Protein AF-X0UXX0-F1 (afdb_monomer)

Nearest PDB structures (foldseek):
  7aoi-assembly1_AY  TM=4.710E-01  e=1.201E+00  Trypanosoma brucei
  7vww-assembly2_C  TM=5.698E-01  e=2.990E+00  Dioscoreophyllum cumminsii
  5yzg-assembly1_Y  TM=6.070E-01  e=7.912E+00  Homo sapiens
  3tdg-assembly1_A-2  TM=4.576E-01  e=7.445E+00  Helicobacter pylori

Radius of gyration: 11.6 Å; Cα contacts (8 Å, |Δi|>4): 79; chai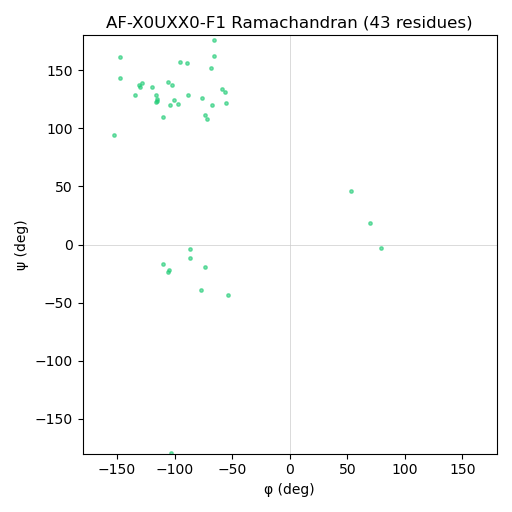ns: 1; bounding box: 21×20×32 Å

Mean predicted aligned error: 3.92 Å

pLDDT: mean 91.43, std 9.54, range [50.16, 98.31]

Foldseek 3Di:
DAFPDDDDFWTKDWDQDPDPRDIWIWIAGPVPRDIDIGPDDDDDD

Structure (mmCIF, N/CA/C/O backbone):
data_AF-X0UXX0-F1
#
_entry.id   AF-X0UXX0-F1
#
loop_
_atom_site.group_PDB
_atom_site.id
_atom_site.type_symbol
_atom_site.label_atom_id
_atom_site.label_alt_id
_atom_site.label_comp_id
_atom_site.label_asym_id
_atom_site.label_entity_id
_atom_site.label_seq_id
_atom_site.pdbx_PDB_ins_code
_atom_site.Cartn_x
_atom_site.Cartn_y
_atom_site.Cartn_z
_atom_site.occupancy
_atom_site.B_iso_or_equiv
_atom_site.auth_seq_id
_atom_site.auth_comp_id
_atom_site.auth_asym_id
_atom_site.auth_atom_id
_atom_site.pdbx_PDB_model_num
ATOM 1 N N . MET A 1 1 ? 7.966 -2.023 -0.613 1.00 83.06 1 MET A N 1
ATOM 2 C CA . MET A 1 1 ? 6.798 -1.315 -0.063 1.00 83.06 1 MET A CA 1
ATOM 3 C C . MET A 1 1 ? 7.286 -0.371 1.021 1.00 83.06 1 MET A C 1
ATOM 5 O O . MET A 1 1 ? 8.101 -0.793 1.834 1.00 83.06 1 MET A O 1
ATOM 9 N N . THR A 1 2 ? 6.880 0.894 0.983 1.00 95.56 2 THR A N 1
ATOM 10 C CA . THR A 1 2 ? 7.392 1.948 1.872 1.00 95.56 2 THR A CA 1
ATOM 11 C C . THR A 1 2 ? 6.224 2.754 2.419 1.00 95.56 2 THR A C 1
ATOM 13 O O . THR A 1 2 ? 5.405 3.227 1.636 1.00 95.56 2 THR A O 1
ATOM 16 N N . ILE A 1 3 ? 6.150 2.936 3.739 1.00 96.44 3 ILE A N 1
ATOM 17 C CA . ILE A 1 3 ? 5.165 3.837 4.351 1.00 96.44 3 ILE A CA 1
ATOM 18 C C . ILE A 1 3 ? 5.538 5.267 3.956 1.00 96.44 3 ILE A C 1
ATOM 20 O O . ILE A 1 3 ? 6.643 5.714 4.262 1.00 96.44 3 ILE A O 1
ATOM 24 N N . VAL A 1 4 ? 4.634 5.958 3.264 1.00 96.25 4 VAL A N 1
ATOM 25 C CA . VAL A 1 4 ? 4.831 7.356 2.841 1.00 96.25 4 VAL A CA 1
ATOM 26 C C . VAL A 1 4 ? 4.004 8.334 3.663 1.00 96.25 4 VAL A C 1
ATOM 28 O O . VAL A 1 4 ? 4.394 9.487 3.775 1.00 96.25 4 VAL A O 1
ATOM 31 N N . GLU A 1 5 ? 2.908 7.867 4.262 1.00 95.12 5 GLU A N 1
ATOM 32 C CA . GLU A 1 5 ? 2.093 8.643 5.194 1.00 95.12 5 GLU A CA 1
ATOM 33 C C . GLU A 1 5 ? 1.490 7.715 6.250 1.00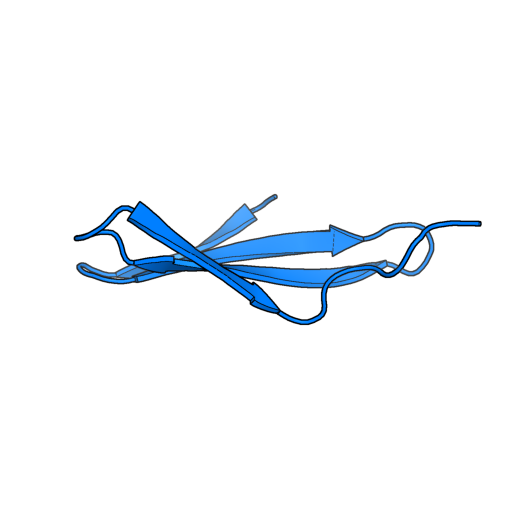 95.12 5 GLU A C 1
ATOM 35 O O . GLU A 1 5 ? 1.119 6.571 5.953 1.00 95.12 5 GLU A O 1
ATOM 40 N N . LYS A 1 6 ? 1.393 8.196 7.490 1.00 92.50 6 LYS A N 1
ATOM 41 C CA . LYS A 1 6 ? 0.800 7.444 8.591 1.00 92.50 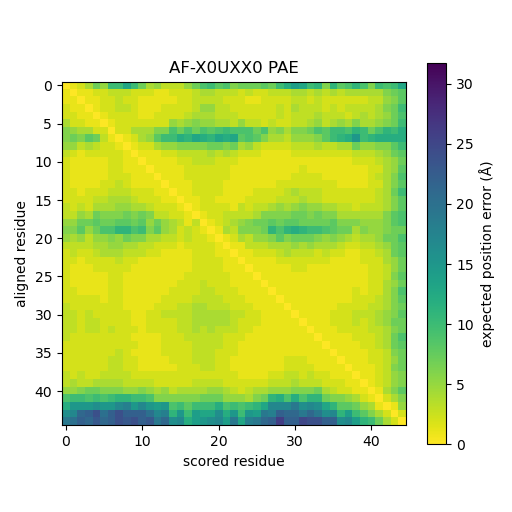6 LYS A CA 1
ATOM 42 C C . LYS A 1 6 ? 0.220 8.395 9.625 1.00 92.50 6 LYS A C 1
ATOM 44 O O . LYS A 1 6 ? 0.884 8.766 10.592 1.00 92.50 6 LYS A O 1
ATOM 49 N N . GLU A 1 7 ? -1.069 8.663 9.477 1.00 90.19 7 GLU A N 1
ATOM 50 C CA . GLU A 1 7 ? -1.858 9.372 10.475 1.00 90.19 7 GLU A CA 1
ATOM 51 C C . GLU A 1 7 ? -2.751 8.406 11.272 1.00 90.19 7 GLU A C 1
ATOM 53 O O . GLU A 1 7 ? -2.732 7.179 11.104 1.00 90.19 7 GLU A O 1
ATOM 58 N N . ASN A 1 8 ? -3.524 8.954 12.212 1.00 85.62 8 ASN A N 1
ATOM 59 C CA . ASN A 1 8 ? -4.277 8.174 13.195 1.00 85.62 8 ASN A CA 1
ATOM 60 C C . ASN A 1 8 ? -5.175 7.101 12.555 1.00 85.62 8 ASN A C 1
ATOM 62 O O . ASN A 1 8 ? -5.155 5.956 13.005 1.00 85.62 8 ASN A O 1
ATOM 66 N N . ASN A 1 9 ? -5.883 7.432 11.472 1.00 93.88 9 ASN A N 1
ATOM 67 C CA . ASN A 1 9 ? -6.887 6.543 10.877 1.00 93.88 9 ASN A CA 1
ATOM 68 C C . ASN A 1 9 ? -6.493 5.961 9.513 1.00 93.88 9 ASN A C 1
ATOM 70 O O . ASN A 1 9 ? -7.096 4.974 9.095 1.00 93.88 9 ASN A O 1
ATOM 74 N N . ILE A 1 10 ? -5.491 6.530 8.838 1.00 96.94 10 ILE A N 1
ATOM 75 C CA . ILE A 1 10 ? -5.083 6.140 7.483 1.00 96.94 10 ILE A CA 1
ATOM 76 C C . ILE A 1 10 ? -3.572 5.909 7.439 1.00 96.94 10 ILE A C 1
ATOM 78 O O . ILE A 1 10 ? -2.796 6.702 7.969 1.00 96.94 10 ILE A O 1
ATOM 82 N N . GLN A 1 11 ? -3.161 4.824 6.788 1.00 97.94 11 GLN A N 1
ATOM 83 C CA . GLN A 1 11 ? -1.775 4.573 6.394 1.00 97.94 11 GLN A CA 1
ATOM 84 C C . GLN A 1 11 ? -1.711 4.455 4.874 1.00 97.94 11 GLN A C 1
ATOM 86 O O . GLN A 1 11 ? -2.553 3.785 4.276 1.00 97.94 11 GLN A O 1
ATOM 91 N N . ILE A 1 12 ? -0.721 5.101 4.262 1.00 97.75 12 ILE A N 1
ATOM 92 C CA . ILE A 1 12 ? -0.461 5.008 2.826 1.00 97.75 12 ILE A CA 1
ATOM 93 C C . ILE A 1 12 ? 0.896 4.353 2.630 1.00 97.75 12 ILE A C 1
ATOM 95 O O . ILE A 1 12 ? 1.922 4.814 3.141 1.00 97.75 12 ILE A O 1
ATOM 99 N N . GLU A 1 13 ? 0.900 3.286 1.848 1.00 97.69 13 GLU A N 1
ATOM 100 C CA . GLU A 1 13 ? 2.099 2.558 1.476 1.00 97.69 13 GLU A CA 1
ATOM 101 C C . GLU A 1 13 ? 2.320 2.639 -0.028 1.00 97.69 13 GLU A C 1
ATOM 103 O O . GLU A 1 13 ? 1.433 2.323 -0.815 1.00 97.69 13 GLU A O 1
ATOM 108 N N . ARG A 1 14 ? 3.525 3.035 -0.433 1.00 96.56 14 ARG A N 1
ATOM 109 C CA . ARG A 1 14 ? 3.957 3.040 -1.828 1.00 96.56 14 ARG A CA 1
ATOM 110 C C . ARG A 1 14 ? 4.573 1.694 -2.193 1.00 96.56 14 ARG A C 1
ATOM 112 O O . ARG A 1 14 ? 5.508 1.224 -1.532 1.00 96.56 14 ARG A O 1
ATOM 119 N N . LEU A 1 15 ? 4.097 1.111 -3.282 1.00 94.12 15 LEU A N 1
ATOM 120 C CA . LEU A 1 15 ? 4.690 -0.024 -3.970 1.00 94.12 15 LEU A CA 1
ATOM 121 C C . LEU A 1 15 ? 5.255 0.463 -5.304 1.00 94.12 15 LEU A C 1
ATOM 123 O O . LEU A 1 15 ? 4.513 0.798 -6.217 1.00 94.12 15 LEU A O 1
ATOM 127 N N . GLU A 1 16 ? 6.576 0.486 -5.417 1.00 92.94 16 GLU A N 1
ATOM 128 C CA . GLU A 1 16 ? 7.224 0.702 -6.707 1.00 92.94 16 GLU A CA 1
ATOM 129 C C . GLU A 1 16 ? 7.143 -0.597 -7.522 1.00 92.94 16 GLU A C 1
ATOM 131 O O . GLU A 1 16 ? 7.500 -1.669 -7.027 1.00 92.94 16 GLU A O 1
ATOM 136 N N . THR A 1 17 ? 6.623 -0.513 -8.743 1.00 89.44 17 THR A N 1
ATOM 137 C CA . THR A 1 17 ? 6.370 -1.653 -9.628 1.00 89.44 17 THR A CA 1
ATOM 138 C C . THR A 1 17 ? 7.452 -1.761 -10.700 1.00 89.44 17 THR A C 1
ATOM 140 O O . THR A 1 17 ? 7.832 -0.767 -11.321 1.00 89.44 17 THR A O 1
ATOM 143 N N . ALA A 1 18 ? 7.906 -2.981 -10.968 1.00 85.56 18 ALA A N 1
ATOM 144 C CA . ALA A 1 18 ? 8.834 -3.286 -12.054 1.00 85.56 18 ALA A CA 1
ATOM 145 C C . ALA A 1 18 ? 8.082 -3.609 -13.367 1.00 85.56 18 ALA A C 1
ATOM 147 O O . ALA A 1 18 ? 6.930 -4.038 -13.307 1.00 85.56 18 ALA A O 1
ATOM 148 N N . PRO A 1 19 ? 8.714 -3.446 -14.547 1.00 87.06 19 PRO A N 1
ATOM 149 C CA . PRO A 1 19 ? 10.076 -2.939 -14.760 1.00 87.06 19 PRO A CA 1
ATOM 150 C C . PRO A 1 19 ? 10.167 -1.408 -14.866 1.00 87.06 19 PRO A C 1
ATOM 152 O O . PRO A 1 19 ? 11.266 -0.866 -14.848 1.00 87.06 19 PRO A O 1
ATOM 155 N N . PHE A 1 20 ? 9.040 -0.707 -14.988 1.00 84.81 20 PHE A N 1
ATOM 156 C CA . PHE A 1 20 ? 9.024 0.710 -15.371 1.00 84.81 20 PHE A CA 1
ATOM 157 C C . PHE A 1 20 ? 9.179 1.696 -14.204 1.00 84.81 20 PHE A C 1
ATOM 159 O O . PHE A 1 20 ? 9.253 2.898 -14.440 1.00 84.81 20 PHE A O 1
ATOM 166 N N . GLY A 1 21 ? 9.227 1.218 -12.956 1.00 87.12 21 GLY A N 1
ATOM 167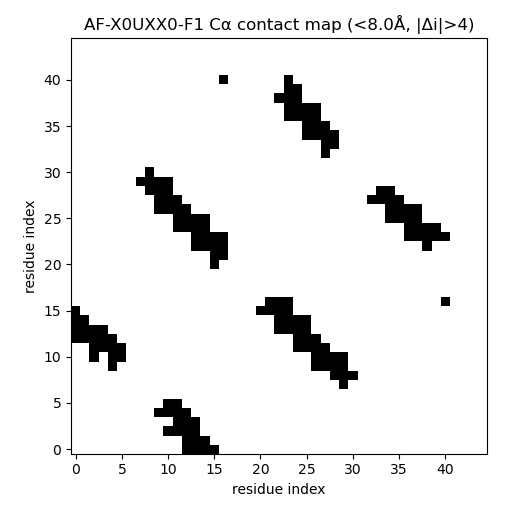 C CA . GLY A 1 21 ? 9.364 2.076 -11.774 1.00 87.12 21 GLY A CA 1
ATOM 168 C C . GLY A 1 21 ? 8.122 2.925 -11.481 1.00 87.12 21 GLY A C 1
ATOM 169 O O . GLY A 1 21 ? 8.214 3.935 -10.784 1.00 87.12 21 GLY A O 1
ATOM 170 N N . THR A 1 22 ? 6.960 2.553 -12.030 1.00 90.81 22 THR A N 1
ATOM 171 C CA . THR A 1 22 ? 5.669 3.177 -11.701 1.00 90.81 22 THR A CA 1
ATOM 172 C C . THR A 1 22 ? 5.287 2.898 -10.246 1.00 90.81 22 THR A C 1
ATOM 174 O O . THR A 1 22 ? 5.853 2.013 -9.606 1.00 90.81 22 THR A O 1
ATOM 177 N N . ASN A 1 23 ? 4.356 3.671 -9.688 1.00 94.62 23 ASN A N 1
ATOM 178 C CA . ASN A 1 23 ? 3.968 3.535 -8.287 1.00 94.62 23 ASN A CA 1
ATOM 179 C C . ASN A 1 23 ? 2.517 3.092 -8.180 1.00 94.62 23 ASN A C 1
ATOM 181 O O . ASN A 1 23 ? 1.628 3.812 -8.613 1.00 94.62 23 ASN A O 1
ATOM 185 N N . ALA A 1 24 ? 2.300 1.977 -7.499 1.00 95.75 24 ALA A N 1
ATOM 186 C CA . ALA A 1 24 ? 1.015 1.630 -6.924 1.00 95.75 24 ALA A CA 1
ATOM 187 C C . ALA A 1 24 ? 0.975 2.072 -5.453 1.00 95.75 24 ALA A C 1
ATOM 189 O O . ALA A 1 24 ? 2.015 2.201 -4.794 1.00 95.75 24 ALA A O 1
ATOM 190 N N . TYR A 1 25 ? -0.222 2.275 -4.911 1.00 97.06 25 TYR A N 1
ATOM 191 C CA . TYR A 1 25 ? -0.400 2.669 -3.514 1.00 97.06 25 TYR A CA 1
ATOM 192 C C . TYR A 1 25 ? -1.436 1.801 -2.823 1.00 97.06 25 TYR A C 1
ATOM 194 O O . TYR A 1 25 ? -2.508 1.559 -3.368 1.00 97.06 25 TYR A O 1
ATOM 202 N N . ILE A 1 26 ? -1.142 1.385 -1.596 1.00 97.50 26 ILE A N 1
ATOM 203 C CA . ILE A 1 26 ? -2.129 0.767 -0.712 1.00 97.50 26 IL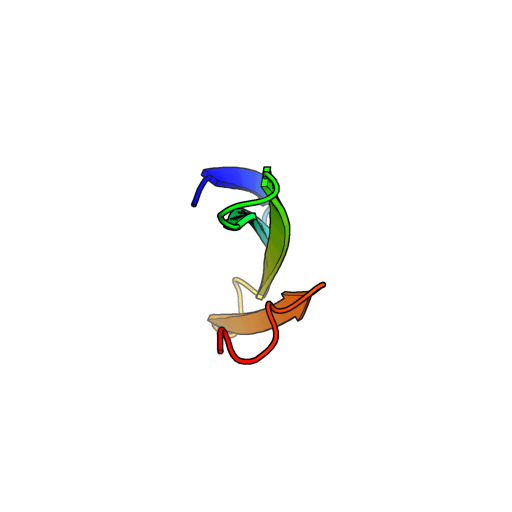E A CA 1
ATOM 204 C C . ILE A 1 26 ? -2.533 1.793 0.334 1.00 97.50 26 ILE A C 1
ATOM 206 O O . ILE A 1 26 ? -1.694 2.277 1.094 1.00 97.50 26 ILE A O 1
ATOM 210 N N . ILE A 1 27 ? -3.823 2.122 0.364 1.00 97.69 27 ILE A N 1
ATOM 211 C CA . ILE A 1 27 ? -4.421 2.943 1.417 1.00 97.69 27 ILE A CA 1
ATOM 212 C C . ILE A 1 27 ? -5.128 2.009 2.388 1.00 97.69 27 ILE A C 1
ATOM 214 O O . ILE A 1 27 ? -5.996 1.239 1.983 1.00 97.69 27 ILE A O 1
ATOM 218 N N . ILE A 1 28 ? -4.761 2.090 3.664 1.00 98.12 28 ILE A N 1
ATOM 219 C CA . ILE A 1 28 ? -5.242 1.203 4.722 1.00 98.12 28 ILE A CA 1
ATOM 220 C C . ILE A 1 28 ? -6.026 2.028 5.742 1.00 98.12 28 ILE A C 1
ATOM 222 O O . ILE A 1 28 ? -5.478 2.948 6.359 1.00 98.12 28 ILE A O 1
ATOM 226 N N . CYS A 1 29 ? -7.290 1.667 5.963 1.00 97.75 29 CYS A N 1
ATOM 227 C CA . CYS A 1 29 ? -8.063 2.120 7.112 1.00 97.75 29 CYS A CA 1
ATOM 228 C C . CYS A 1 29 ? -7.556 1.395 8.358 1.00 97.75 29 CYS A C 1
ATOM 230 O O . CYS A 1 29 ? -7.754 0.195 8.527 1.00 97.75 29 CYS A O 1
ATOM 232 N N . ARG A 1 30 ? -6.908 2.116 9.270 1.00 96.00 30 ARG A N 1
ATOM 233 C CA . ARG A 1 30 ? -6.295 1.509 10.462 1.00 96.00 30 ARG A CA 1
ATOM 234 C C . ARG A 1 30 ? -7.316 1.069 11.512 1.00 96.00 30 ARG A C 1
ATOM 236 O O . ARG A 1 30 ? -6.976 0.260 12.369 1.00 96.00 30 ARG A O 1
ATOM 243 N N . ALA A 1 31 ? -8.537 1.602 11.455 1.00 96.12 31 ALA A N 1
ATOM 244 C CA . ALA A 1 31 ? -9.613 1.241 12.373 1.00 96.12 31 ALA A CA 1
ATOM 245 C C . ALA A 1 31 ? -10.251 -0.113 12.021 1.00 96.12 31 ALA A C 1
ATOM 247 O O . ALA A 1 31 ? -10.571 -0.882 12.923 1.00 96.12 31 ALA A O 1
ATOM 248 N N . THR A 1 32 ? -10.428 -0.401 10.726 1.00 97.06 32 THR A N 1
ATOM 249 C CA . THR A 1 32 ? -11.092 -1.630 10.249 1.00 97.06 32 THR A CA 1
ATOM 250 C C . THR A 1 32 ? -10.117 -2.661 9.686 1.00 97.06 32 THR A C 1
ATOM 252 O O . THR A 1 32 ? -10.442 -3.842 9.631 1.00 97.06 32 THR A O 1
ATOM 255 N N . GLY A 1 33 ? -8.922 -2.233 9.273 1.00 96.06 33 GLY A N 1
ATOM 256 C CA . GLY A 1 33 ? -7.966 -3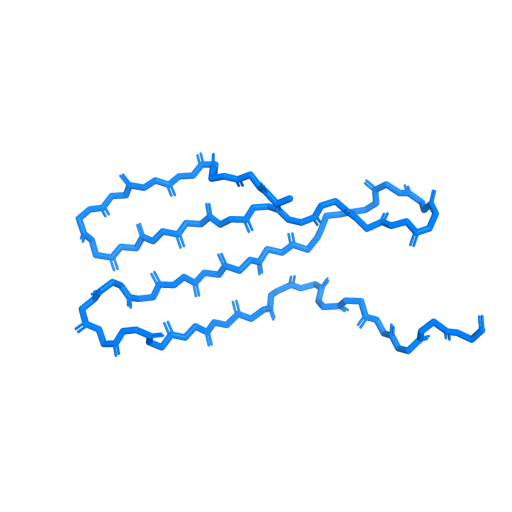.051 8.527 1.00 96.06 33 GLY A CA 1
ATOM 257 C C . GLY A 1 33 ? -8.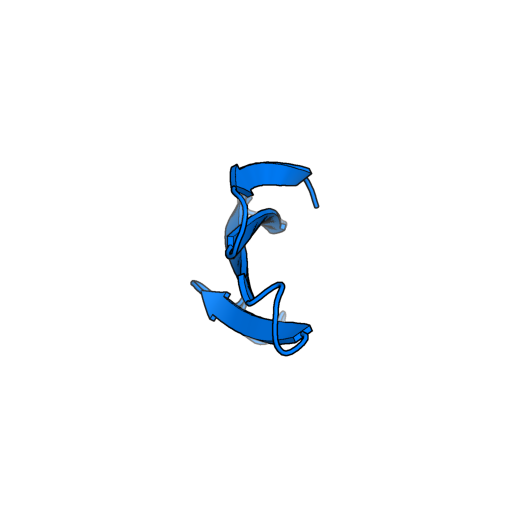298 -3.180 7.037 1.00 96.06 33 GLY A C 1
ATOM 258 O O . GLY A 1 33 ? -7.527 -3.787 6.297 1.00 96.06 33 GLY A O 1
ATOM 259 N N . GLU A 1 34 ? -9.414 -2.608 6.577 1.00 98.31 34 GLU A N 1
ATOM 260 C CA . GLU A 1 34 ? -9.773 -2.605 5.161 1.00 98.31 34 GLU A CA 1
ATOM 261 C C . GLU A 1 34 ? -8.810 -1.736 4.356 1.00 98.31 34 GLU A C 1
ATOM 263 O O . GLU A 1 34 ? -8.231 -0.768 4.861 1.00 98.31 34 GLU A O 1
ATOM 268 N N . SER A 1 35 ? -8.638 -2.078 3.083 1.00 97.75 35 SER A N 1
ATOM 269 C CA . SER A 1 35 ? -7.708 -1.370 2.216 1.00 97.75 35 SER A CA 1
ATOM 270 C C . SER A 1 35 ? -8.171 -1.328 0.769 1.00 97.75 35 SER A C 1
ATOM 272 O O . SER A 1 35 ? -9.014 -2.113 0.336 1.00 97.75 35 SER A O 1
ATOM 274 N N . VAL A 1 36 ? -7.591 -0.389 0.028 1.00 97.62 36 VAL A N 1
ATOM 275 C CA . VAL A 1 36 ? -7.728 -0.275 -1.422 1.00 97.62 36 VAL A CA 1
ATOM 276 C C . VAL A 1 36 ? -6.342 -0.175 -2.049 1.00 97.62 36 VAL A C 1
ATOM 278 O O . VAL A 1 36 ? -5.463 0.515 -1.526 1.00 97.62 36 VAL A O 1
ATOM 281 N N . LEU A 1 37 ? -6.160 -0.870 -3.171 1.00 96.38 37 LEU A N 1
ATOM 282 C CA . LEU A 1 37 ? -4.984 -0.764 -4.026 1.00 96.38 37 LEU A CA 1
ATOM 283 C C . LEU A 1 37 ? -5.303 0.194 -5.181 1.00 96.38 37 LEU A C 1
ATOM 285 O O . LEU A 1 37 ? -6.247 -0.029 -5.937 1.00 96.38 37 LEU A O 1
ATOM 289 N N . ILE A 1 38 ? -4.523 1.264 -5.295 1.00 96.25 38 ILE A N 1
ATOM 290 C CA . ILE A 1 38 ? -4.636 2.303 -6.321 1.00 96.25 38 ILE A CA 1
ATOM 291 C C . ILE A 1 38 ? -3.501 2.127 -7.321 1.00 96.25 38 ILE A C 1
AT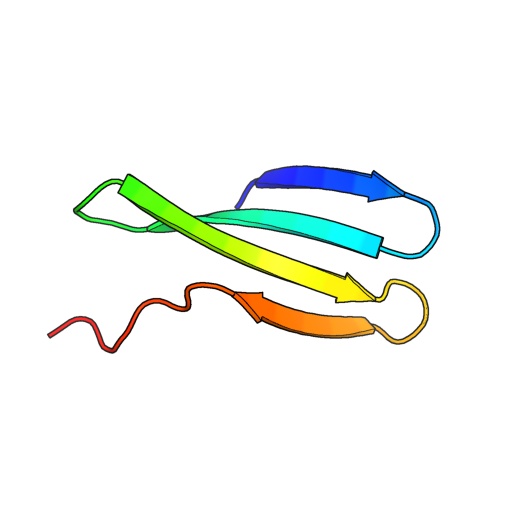OM 293 O O . ILE A 1 38 ? -2.369 1.855 -6.919 1.00 96.25 38 ILE A O 1
ATOM 297 N N . ASP A 1 39 ? -3.825 2.319 -8.601 1.00 93.69 39 ASP A N 1
ATOM 298 C CA . ASP A 1 39 ? -2.918 2.071 -9.726 1.00 93.69 39 ASP A CA 1
ATOM 299 C C . ASP A 1 39 ? -2.342 0.649 -9.656 1.00 93.69 39 ASP A C 1
ATOM 301 O O . ASP A 1 39 ? -1.136 0.411 -9.706 1.00 93.69 39 ASP A O 1
ATOM 305 N N . ALA A 1 40 ? -3.248 -0.306 -9.405 1.00 91.19 40 ALA A N 1
ATOM 306 C CA . ALA A 1 40 ? -2.905 -1.709 -9.279 1.00 91.19 40 ALA A CA 1
ATOM 307 C C . ALA A 1 40 ? -2.188 -2.169 -10.556 1.00 91.19 40 ALA A C 1
ATOM 309 O O . ALA A 1 40 ? -2.707 -1.927 -11.651 1.00 91.19 40 ALA A O 1
ATOM 310 N N . PRO A 1 41 ? -1.035 -2.852 -10.444 1.00 85.31 41 PRO A N 1
ATOM 311 C CA . PRO A 1 41 ? -0.422 -3.449 -11.614 1.00 85.31 41 PRO A CA 1
ATOM 312 C C . PRO A 1 41 ? -1.416 -4.434 -12.236 1.00 85.31 41 PRO A C 1
ATOM 314 O O . PRO A 1 41 ? -2.042 -5.227 -11.528 1.00 85.31 41 PRO A O 1
ATOM 317 N N . GLY A 1 42 ? -1.575 -4.363 -13.557 1.00 82.50 42 GLY A N 1
ATOM 318 C CA . GLY A 1 42 ? -2.271 -5.407 -14.303 1.00 82.50 42 GLY A CA 1
ATOM 319 C C . GLY A 1 42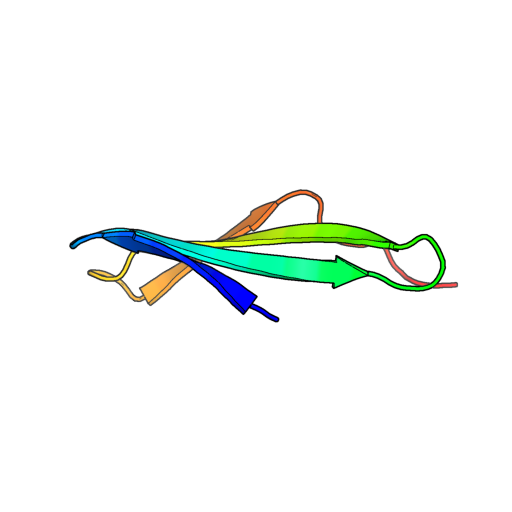 ? -1.492 -6.724 -14.258 1.00 82.50 42 GLY A C 1
ATOM 320 O O . GLY A 1 42 ? -0.372 -6.775 -13.741 1.00 82.50 42 GLY A O 1
ATOM 321 N N . ASP A 1 43 ? -2.062 -7.783 -14.833 1.00 73.25 43 ASP A N 1
ATOM 322 C CA . ASP A 1 43 ? -1.328 -9.035 -15.011 1.00 73.25 43 ASP A CA 1
ATOM 323 C C . ASP A 1 43 ? -0.029 -8.763 -15.782 1.00 73.25 43 ASP A C 1
ATOM 325 O O . ASP A 1 43 ? -0.038 -8.226 -16.894 1.00 73.25 43 ASP A O 1
ATOM 329 N N . ALA A 1 44 ? 1.101 -9.113 -15.169 1.00 60.66 44 ALA A N 1
ATOM 330 C CA . ALA A 1 44 ? 2.376 -9.145 -15.862 1.00 60.66 44 ALA A CA 1
ATOM 331 C C . ALA A 1 44 ? 2.348 -10.347 -16.817 1.00 60.66 44 ALA A C 1
ATOM 333 O O . ALA A 1 44 ? 2.349 -11.491 -16.363 1.00 60.66 44 ALA A O 1
ATOM 334 N N . ALA A 1 45 ? 2.254 -10.078 -18.120 1.00 50.16 45 ALA A N 1
ATOM 335 C CA . ALA A 1 45 ? 2.444 -11.084 -19.165 1.00 50.16 45 ALA A CA 1
ATOM 336 C C . ALA A 1 45 ? 3.913 -11.520 -19.264 1.00 50.16 45 ALA A C 1
ATOM 338 O O . ALA A 1 45 ? 4.801 -10.656 -19.059 1.00 50.16 45 ALA A O 1
#

Sequence (45 aa):
MTIVEKENNIQIERLETAPFGTNAYIIICRATGESVLIDAPGDAA

Organism: NCBI:txid412755

Solvent-accessible surface area (backbone atoms only — not comparable to full-atom values): 2788 Å² total; per-residue (Å²): 118,43,80,78,46,78,58,95,53,43,34,35,30,40,34,75,39,84,91,82,65,47,70,23,37,40,43,32,36,65,84,80,68,50,70,48,72,43,69,62,80,70,87,83,126

Secondary structure (DSSP, 8-state):
-EEEEE-SSEEEEEEEETTTTEEEEEEEETTT--EEEES------